Protein AF-U7UJN0-F1 (afdb_monomer)

Structure (mmCIF, N/CA/C/O backbone):
data_AF-U7UJN0-F1
#
_entry.id   AF-U7UJN0-F1
#
loop_
_atom_site.group_PDB
_atom_site.id
_atom_site.type_symbol
_atom_site.label_atom_id
_atom_site.label_alt_id
_atom_site.label_comp_id
_atom_site.label_asym_id
_atom_site.label_entity_id
_atom_site.label_seq_id
_atom_site.pdbx_PDB_ins_code
_atom_site.Cartn_x
_atom_site.Cartn_y
_atom_site.Cartn_z
_atom_site.occupancy
_atom_site.B_iso_or_equiv
_atom_site.auth_seq_id
_atom_site.auth_comp_id
_atom_site.auth_asym_id
_atom_site.auth_atom_id
_atom_site.pdbx_PDB_model_num
ATOM 1 N N . MET A 1 1 ? 15.111 -35.946 -20.216 1.00 40.91 1 MET A N 1
ATOM 2 C CA . MET A 1 1 ? 14.475 -34.638 -20.483 1.00 40.91 1 MET A CA 1
ATOM 3 C C . MET A 1 1 ? 14.020 -34.067 -19.148 1.00 40.91 1 MET A C 1
ATOM 5 O O . MET A 1 1 ? 12.991 -34.481 -18.636 1.00 40.91 1 MET A O 1
ATOM 9 N N . THR A 1 2 ? 14.838 -33.235 -18.504 1.00 45.72 2 THR A N 1
ATOM 10 C CA . THR A 1 2 ? 14.505 -32.625 -17.209 1.00 45.72 2 THR A CA 1
ATOM 11 C C . THR A 1 2 ? 13.578 -31.435 -17.440 1.00 45.72 2 THR A C 1
ATOM 13 O O . THR A 1 2 ? 13.993 -30.403 -17.958 1.00 45.72 2 THR A O 1
ATOM 16 N N . GLN A 1 3 ? 12.305 -31.598 -17.080 1.00 55.25 3 GLN A N 1
ATOM 17 C CA . GLN A 1 3 ? 11.334 -30.508 -16.990 1.00 55.25 3 GLN A CA 1
ATOM 18 C C . GLN A 1 3 ? 11.820 -29.526 -15.915 1.00 55.25 3 GLN A C 1
ATOM 20 O O . GLN A 1 3 ? 1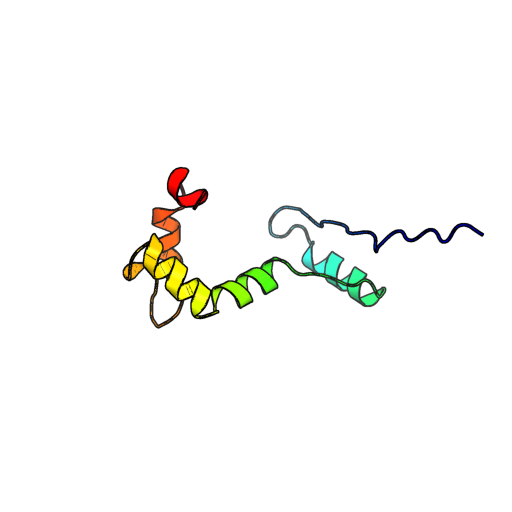1.727 -29.799 -14.718 1.00 55.25 3 GLN A O 1
ATOM 25 N N . ASN A 1 4 ? 12.406 -28.409 -16.340 1.00 55.66 4 ASN A N 1
ATOM 26 C CA . ASN A 1 4 ? 12.906 -27.370 -15.449 1.00 55.66 4 ASN A CA 1
ATOM 27 C C . ASN A 1 4 ? 11.715 -26.506 -15.013 1.00 55.66 4 ASN A C 1
ATOM 29 O O . ASN A 1 4 ? 11.423 -25.476 -15.613 1.00 55.66 4 ASN A O 1
ATOM 33 N N . ASN A 1 5 ? 10.977 -26.970 -14.007 1.00 64.69 5 ASN A N 1
ATOM 34 C CA . ASN A 1 5 ? 9.772 -26.307 -13.513 1.00 64.69 5 ASN A CA 1
ATOM 35 C C . ASN A 1 5 ? 10.139 -25.142 -12.573 1.00 64.69 5 ASN A C 1
ATOM 37 O O . ASN A 1 5 ? 9.843 -25.164 -11.379 1.00 64.69 5 ASN A O 1
ATOM 41 N N . LYS A 1 6 ? 10.864 -24.139 -13.086 1.00 72.75 6 LYS A N 1
ATOM 42 C CA . LYS A 1 6 ? 11.083 -22.885 -12.357 1.00 72.75 6 LYS A CA 1
ATOM 43 C C . LYS A 1 6 ? 9.868 -21.991 -12.580 1.00 72.75 6 LYS A C 1
ATOM 45 O O . LYS A 1 6 ? 9.561 -21.638 -13.715 1.00 72.75 6 LYS A O 1
ATOM 50 N N . GLY A 1 7 ? 9.181 -21.653 -11.488 1.00 80.38 7 GLY A N 1
ATOM 51 C CA . GLY A 1 7 ? 8.099 -20.671 -11.492 1.00 80.38 7 GLY A CA 1
ATOM 52 C C . GLY A 1 7 ? 8.550 -19.301 -12.021 1.00 80.38 7 GLY A C 1
ATOM 53 O O . GLY A 1 7 ? 9.744 -19.086 -12.256 1.00 80.38 7 GLY A O 1
ATOM 54 N N . PRO A 1 8 ? 7.608 -18.363 -12.221 1.00 85.62 8 PRO A N 1
ATOM 55 C CA . PRO A 1 8 ? 7.925 -17.053 -12.775 1.00 85.62 8 PRO A CA 1
ATOM 56 C C . PRO A 1 8 ? 8.958 -16.319 -11.910 1.00 85.62 8 PRO A C 1
ATOM 58 O O . PRO A 1 8 ? 8.927 -16.391 -10.680 1.00 85.62 8 PRO A O 1
ATOM 61 N N . LEU A 1 9 ? 9.865 -15.586 -12.559 1.00 89.75 9 LEU A N 1
ATOM 62 C CA . LEU A 1 9 ? 10.802 -14.699 -11.875 1.00 89.75 9 LEU A CA 1
ATOM 63 C C . LEU A 1 9 ? 10.032 -13.517 -11.272 1.00 89.75 9 LEU A C 1
ATOM 65 O O . LEU A 1 9 ? 9.393 -12.758 -11.998 1.00 89.75 9 LEU A O 1
ATOM 69 N N . ILE A 1 10 ? 10.116 -13.353 -9.952 1.00 91.62 10 ILE A N 1
ATOM 70 C CA . ILE A 1 10 ? 9.484 -12.247 -9.224 1.00 91.62 10 ILE A CA 1
ATOM 71 C C . ILE A 1 10 ? 10.540 -11.178 -8.941 1.00 91.62 10 ILE A C 1
ATOM 73 O O . ILE A 1 10 ? 11.590 -11.473 -8.373 1.00 91.62 10 ILE A O 1
ATOM 77 N N . ILE A 1 11 ? 10.250 -9.933 -9.323 1.00 91.38 11 ILE A N 1
ATOM 78 C CA . ILE A 1 11 ? 11.137 -8.781 -9.132 1.00 91.38 11 ILE A CA 1
ATOM 79 C C . ILE A 1 11 ? 10.402 -7.733 -8.296 1.00 91.38 11 ILE A C 1
ATOM 81 O O . ILE A 1 11 ? 9.318 -7.286 -8.666 1.00 91.38 11 ILE A O 1
ATOM 85 N N . GLY A 1 12 ? 10.998 -7.334 -7.171 1.00 92.12 12 GLY A N 1
ATOM 86 C CA . GLY A 1 12 ? 10.497 -6.242 -6.338 1.00 92.12 12 GLY A CA 1
ATOM 87 C C . GLY A 1 12 ? 11.050 -4.899 -6.806 1.00 92.12 12 GLY A C 1
ATOM 88 O O . GLY A 1 12 ? 12.260 -4.687 -6.767 1.00 92.12 12 GLY A O 1
ATOM 89 N N . LEU A 1 13 ? 10.176 -3.983 -7.227 1.00 90.56 13 LEU A N 1
ATOM 90 C CA . LEU A 1 13 ? 10.567 -2.618 -7.573 1.00 90.56 13 LEU A CA 1
ATOM 91 C C . LEU A 1 13 ? 10.434 -1.700 -6.352 1.00 90.56 13 LEU A C 1
ATOM 93 O O . LEU A 1 13 ? 9.331 -1.474 -5.859 1.00 90.56 13 LEU A O 1
ATOM 97 N N . THR A 1 14 ? 11.549 -1.135 -5.891 1.00 89.06 14 THR A N 1
ATOM 98 C CA . THR A 1 14 ? 11.605 -0.244 -4.720 1.00 89.06 14 THR A CA 1
ATOM 99 C C . THR A 1 14 ? 12.207 1.120 -5.075 1.00 89.06 14 THR A C 1
ATOM 101 O O . THR A 1 14 ? 12.690 1.342 -6.185 1.00 89.06 14 THR A O 1
ATOM 104 N N . GLY A 1 15 ? 12.106 2.085 -4.155 1.00 84.50 15 GLY A N 1
ATOM 105 C CA . GLY A 1 15 ? 12.657 3.439 -4.304 1.00 84.50 15 GLY A CA 1
ATOM 106 C C . GLY A 1 15 ? 11.822 4.497 -3.581 1.00 84.50 15 GLY A C 1
ATOM 107 O O . GLY A 1 15 ? 10.662 4.250 -3.246 1.00 84.50 15 GLY A O 1
ATOM 108 N N . SER A 1 16 ? 12.368 5.696 -3.387 1.00 87.44 16 SER A N 1
ATOM 109 C CA . SER A 1 16 ? 11.704 6.803 -2.674 1.00 87.44 16 SER A CA 1
ATOM 110 C C . SER A 1 16 ? 10.548 7.440 -3.455 1.00 87.44 16 SER A C 1
ATOM 112 O O . SER A 1 16 ? 10.367 7.202 -4.649 1.00 87.44 16 SER A O 1
ATOM 114 N N . ILE A 1 17 ? 9.720 8.251 -2.799 1.00 79.88 17 ILE A N 1
ATOM 115 C CA . ILE A 1 17 ? 8.627 8.977 -3.467 1.00 79.88 17 ILE A CA 1
ATOM 116 C C . ILE A 1 17 ? 9.193 9.839 -4.614 1.00 79.88 17 ILE A C 1
ATOM 118 O O . ILE A 1 17 ? 10.296 10.366 -4.512 1.00 79.88 17 ILE A O 1
ATOM 122 N N . ALA A 1 18 ? 8.446 9.935 -5.720 1.00 79.81 18 ALA A N 1
ATOM 123 C CA . ALA A 1 18 ? 8.789 10.713 -6.919 1.00 79.81 18 ALA A CA 1
ATOM 124 C C . ALA A 1 18 ? 10.045 10.270 -7.709 1.00 79.81 18 ALA A C 1
ATOM 126 O O . ALA A 1 18 ? 10.463 10.967 -8.624 1.00 79.81 18 ALA A O 1
ATOM 127 N N . THR A 1 19 ? 10.596 9.074 -7.467 1.00 85.25 19 THR A N 1
ATOM 128 C CA . THR A 1 19 ? 11.767 8.558 -8.215 1.00 85.25 19 THR A CA 1
ATOM 129 C C . THR A 1 19 ? 11.444 7.907 -9.570 1.00 85.25 19 THR A C 1
ATOM 131 O O . THR A 1 19 ? 12.263 7.178 -10.117 1.00 85.25 19 THR A O 1
ATOM 134 N N . GLY A 1 20 ? 10.236 8.094 -10.111 1.00 86.75 20 GLY A N 1
ATOM 135 C CA . GLY A 1 20 ? 9.868 7.567 -11.436 1.00 86.75 20 GLY A CA 1
ATOM 136 C C . GLY A 1 20 ? 9.480 6.081 -11.499 1.00 86.75 20 GLY A C 1
ATOM 137 O O . GLY A 1 2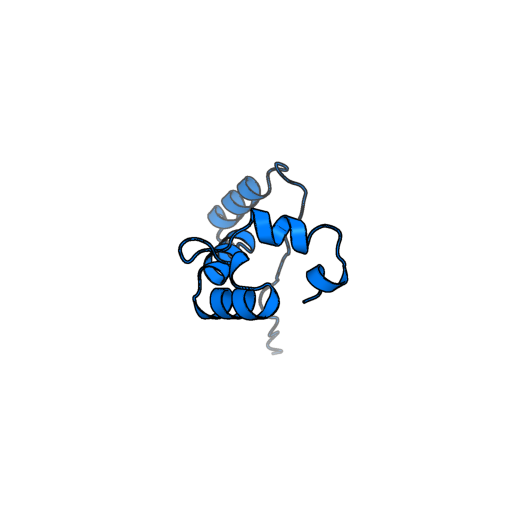0 ? 9.255 5.565 -12.589 1.00 86.75 20 GLY A O 1
ATOM 138 N N . LYS A 1 21 ? 9.317 5.387 -10.362 1.00 91.25 21 LYS A N 1
ATOM 139 C CA . LYS A 1 21 ? 8.870 3.975 -10.330 1.00 91.25 21 LYS A CA 1
ATOM 140 C C . LYS A 1 21 ? 7.597 3.732 -11.141 1.00 91.25 21 LYS A C 1
ATOM 142 O O . LYS A 1 21 ? 7.548 2.791 -11.923 1.00 91.25 21 LYS A O 1
ATOM 147 N N . SER A 1 22 ? 6.594 4.600 -11.000 1.00 87.81 22 SER A N 1
ATOM 148 C CA . SER A 1 22 ? 5.337 4.480 -11.747 1.00 87.81 22 SER A CA 1
ATOM 149 C C . SER A 1 22 ? 5.566 4.539 -13.260 1.00 87.81 22 SER A C 1
ATOM 151 O O . SER A 1 22 ? 4.974 3.746 -13.986 1.00 87.81 22 SER A O 1
ATOM 153 N N . ALA A 1 23 ? 6.477 5.400 -13.730 1.00 91.12 23 ALA A N 1
ATOM 154 C CA . ALA A 1 23 ? 6.844 5.478 -15.143 1.00 91.12 23 ALA A CA 1
ATOM 155 C C . ALA A 1 23 ? 7.511 4.179 -15.621 1.00 91.12 23 ALA A C 1
ATOM 157 O O . ALA A 1 23 ? 7.102 3.618 -16.635 1.00 91.12 23 ALA A O 1
ATOM 158 N N . LEU A 1 24 ? 8.456 3.638 -14.843 1.00 91.38 24 LEU A N 1
ATOM 159 C CA . LEU A 1 24 ? 9.088 2.354 -15.154 1.00 91.38 24 LEU A CA 1
ATOM 160 C C . LEU A 1 24 ? 8.063 1.212 -15.210 1.00 91.38 24 LEU A C 1
ATOM 162 O O . LEU A 1 24 ? 8.089 0.412 -16.141 1.00 91.38 24 LEU A O 1
ATOM 166 N N . THR A 1 25 ? 7.124 1.143 -14.259 1.00 91.81 25 THR A N 1
ATOM 167 C CA . THR A 1 25 ? 6.080 0.107 -14.292 1.00 91.81 25 THR A CA 1
ATOM 168 C C . THR A 1 25 ? 5.168 0.214 -15.510 1.00 91.81 25 THR A C 1
ATOM 170 O O . THR A 1 25 ? 4.692 -0.815 -15.980 1.00 91.81 25 THR A O 1
ATOM 173 N N . SER A 1 26 ? 4.917 1.420 -16.033 1.00 91.62 26 SER A N 1
ATOM 174 C CA . SER A 1 26 ? 4.143 1.599 -17.268 1.00 91.62 26 SER A CA 1
ATOM 175 C C . SER A 1 26 ? 4.890 1.037 -18.474 1.00 91.62 26 SER A C 1
ATOM 177 O O . SER A 1 26 ? 4.317 0.243 -19.211 1.00 91.62 26 SER A O 1
ATOM 179 N N . ILE A 1 27 ? 6.185 1.343 -18.601 1.00 94.12 27 ILE A N 1
ATOM 180 C CA . ILE A 1 27 ? 7.036 0.804 -19.674 1.00 94.12 27 ILE A CA 1
ATOM 181 C C . ILE A 1 27 ? 7.075 -0.729 -19.607 1.00 94.12 27 ILE A C 1
ATOM 183 O O . ILE A 1 27 ? 6.892 -1.408 -20.611 1.00 94.12 27 ILE A O 1
ATOM 187 N N . LEU A 1 28 ? 7.252 -1.304 -18.413 1.00 93.81 28 LEU A N 1
ATOM 188 C CA . LEU A 1 28 ? 7.265 -2.760 -18.242 1.00 93.81 28 LEU A CA 1
ATOM 189 C C . LEU A 1 28 ? 5.927 -3.410 -18.638 1.00 93.81 28 LEU A C 1
ATOM 191 O O . LEU A 1 28 ? 5.933 -4.477 -19.246 1.00 93.81 28 LEU A O 1
ATOM 195 N N . LYS A 1 29 ? 4.784 -2.769 -18.354 1.00 93.56 29 LYS A N 1
ATOM 196 C CA . LYS A 1 29 ? 3.472 -3.254 -18.823 1.00 93.56 29 LYS A CA 1
ATOM 197 C C . LYS A 1 29 ? 3.375 -3.262 -20.342 1.00 93.56 29 LYS A C 1
ATOM 199 O O . LYS A 1 29 ? 2.880 -4.235 -20.898 1.00 93.56 29 LYS A O 1
ATOM 204 N N . GLU A 1 30 ? 3.837 -2.200 -20.999 1.00 95.38 30 GLU A N 1
ATOM 205 C CA . GLU A 1 30 ? 3.838 -2.096 -22.466 1.00 95.38 30 GLU A CA 1
ATOM 206 C C . GLU A 1 30 ? 4.717 -3.171 -23.113 1.00 95.38 30 GLU A C 1
ATOM 208 O O . GLU A 1 30 ? 4.366 -3.717 -24.155 1.00 95.38 30 GLU A O 1
ATOM 213 N N . LEU A 1 31 ? 5.811 -3.551 -22.448 1.00 94.94 31 LEU A N 1
ATOM 214 C CA . LEU A 1 31 ? 6.679 -4.658 -22.854 1.00 94.94 31 LEU A CA 1
ATOM 215 C C . LEU A 1 31 ? 6.094 -6.054 -22.552 1.00 94.94 31 LEU A C 1
ATOM 217 O O . LEU A 1 31 ? 6.750 -7.059 -22.816 1.00 94.94 31 LEU A O 1
ATOM 221 N N . GLY A 1 32 ? 4.877 -6.140 -22.005 1.00 94.31 32 GLY A N 1
ATOM 222 C CA . GLY A 1 32 ? 4.178 -7.400 -21.741 1.00 94.31 32 GLY A CA 1
ATOM 223 C C . GLY A 1 32 ? 4.475 -8.036 -20.380 1.00 94.31 32 GLY A C 1
ATOM 224 O O . GLY A 1 32 ? 4.049 -9.165 -20.132 1.00 94.31 32 GLY A O 1
ATOM 225 N N . TYR A 1 33 ? 5.171 -7.341 -19.474 1.00 94.19 33 TYR A N 1
ATOM 226 C CA . TYR A 1 33 ? 5.396 -7.850 -18.122 1.00 94.19 33 TYR A CA 1
ATOM 227 C C . TYR A 1 33 ? 4.145 -7.707 -17.256 1.00 94.19 33 TYR A C 1
ATOM 229 O O . TYR A 1 33 ? 3.456 -6.682 -17.250 1.00 94.19 33 TYR A O 1
ATOM 237 N N . TYR A 1 34 ? 3.893 -8.730 -16.442 1.00 93.06 34 TYR A N 1
ATOM 238 C CA . TYR A 1 34 ? 2.840 -8.688 -15.440 1.00 93.06 34 TYR A CA 1
ATOM 239 C C . TYR A 1 34 ? 3.279 -7.840 -14.241 1.00 93.06 34 TYR A C 1
ATOM 241 O O . TYR A 1 34 ? 4.286 -8.134 -13.598 1.00 93.06 34 TYR A O 1
ATOM 249 N N . ILE A 1 35 ? 2.512 -6.794 -13.924 1.00 92.88 35 ILE A N 1
ATOM 250 C CA . ILE A 1 35 ? 2.805 -5.890 -12.807 1.00 92.88 35 ILE A CA 1
ATOM 251 C C . ILE A 1 35 ? 1.813 -6.098 -11.671 1.00 92.88 35 ILE A C 1
ATOM 253 O O . ILE A 1 35 ? 0.604 -5.926 -11.840 1.00 92.88 35 ILE A O 1
ATOM 257 N N . ILE A 1 36 ? 2.358 -6.368 -10.488 1.00 91.31 36 ILE A N 1
ATOM 258 C CA . ILE A 1 36 ? 1.633 -6.384 -9.220 1.00 91.31 36 ILE A CA 1
ATOM 259 C C . ILE A 1 36 ? 1.900 -5.050 -8.518 1.00 91.31 36 ILE A C 1
ATOM 261 O O . ILE A 1 36 ? 3.031 -4.749 -8.152 1.00 91.31 36 ILE A O 1
ATOM 265 N N . ASP A 1 37 ? 0.857 -4.238 -8.360 1.00 89.50 37 ASP A N 1
ATOM 266 C CA . ASP A 1 37 ? 0.932 -2.921 -7.717 1.00 89.50 37 ASP A CA 1
ATOM 267 C C . ASP A 1 37 ? 0.502 -3.043 -6.249 1.00 89.50 37 ASP A C 1
ATOM 269 O O . ASP A 1 37 ? -0.691 -3.168 -5.949 1.00 89.50 37 ASP A O 1
ATOM 273 N N . SER A 1 38 ? 1.480 -3.051 -5.341 1.00 86.44 38 SER A N 1
ATOM 274 C CA . SER A 1 38 ? 1.249 -3.223 -3.904 1.00 86.44 38 SER A CA 1
ATOM 275 C C . SER A 1 38 ? 0.394 -2.109 -3.310 1.00 86.44 38 SER A C 1
ATOM 277 O O . SER A 1 38 ? -0.490 -2.397 -2.508 1.00 86.44 38 SER A O 1
ATOM 279 N N . ASP A 1 39 ? 0.595 -0.860 -3.734 1.00 84.19 39 ASP A N 1
ATOM 280 C CA . ASP A 1 39 ? -0.109 0.301 -3.180 1.00 84.19 39 ASP A CA 1
ATOM 281 C C . ASP A 1 39 ? -1.599 0.250 -3.531 1.00 84.19 39 ASP A C 1
ATOM 283 O O . ASP A 1 39 ? -2.468 0.476 -2.682 1.00 84.19 39 ASP A O 1
ATOM 287 N N . LYS A 1 40 ? -1.922 -0.119 -4.777 1.00 86.50 40 LYS A N 1
ATOM 288 C CA . LYS A 1 40 ? -3.317 -0.322 -5.194 1.00 86.50 40 LYS A CA 1
ATOM 289 C C . LYS A 1 40 ? -3.969 -1.493 -4.476 1.00 86.50 40 LYS A C 1
ATOM 291 O O . LYS A 1 40 ? -5.143 -1.397 -4.112 1.00 86.50 40 LYS A O 1
ATOM 296 N N . ILE A 1 41 ? -3.242 -2.593 -4.293 1.00 88.44 41 ILE A N 1
ATOM 297 C CA . ILE A 1 41 ? -3.758 -3.768 -3.583 1.00 88.44 41 ILE A CA 1
ATOM 298 C C . ILE A 1 41 ? -4.025 -3.414 -2.121 1.00 88.44 41 ILE A C 1
ATOM 300 O O . ILE A 1 41 ? -5.130 -3.660 -1.644 1.00 88.44 41 ILE A O 1
ATOM 304 N N . ALA A 1 42 ? -3.073 -2.772 -1.444 1.00 86.62 42 ALA A N 1
ATOM 305 C CA . ALA A 1 42 ? -3.218 -2.336 -0.061 1.00 86.62 42 ALA A CA 1
ATOM 306 C C . ALA A 1 42 ? -4.442 -1.430 0.112 1.00 86.62 42 ALA A C 1
ATOM 308 O O . ALA A 1 42 ? -5.254 -1.664 1.004 1.00 86.62 42 ALA A O 1
ATOM 309 N N . ARG A 1 43 ? -4.646 -0.461 -0.793 1.00 86.00 43 ARG A N 1
ATOM 310 C CA . ARG A 1 43 ? -5.833 0.404 -0.763 1.00 86.00 43 ARG A CA 1
ATOM 311 C C . ARG A 1 43 ? -7.134 -0.392 -0.889 1.00 86.00 43 ARG A C 1
ATOM 313 O O . ARG A 1 43 ? -8.016 -0.233 -0.054 1.00 86.00 43 ARG A O 1
ATOM 320 N N . ARG A 1 44 ? -7.235 -1.287 -1.875 1.00 86.19 44 ARG A N 1
ATOM 321 C CA . ARG A 1 44 ? -8.439 -2.118 -2.073 1.00 86.19 44 ARG A CA 1
ATOM 322 C C . ARG A 1 44 ? -8.724 -3.032 -0.887 1.00 86.19 44 ARG A C 1
ATOM 324 O O . ARG A 1 44 ? -9.877 -3.241 -0.537 1.00 86.19 44 ARG A O 1
ATOM 331 N N . VAL A 1 45 ? -7.682 -3.609 -0.293 1.00 88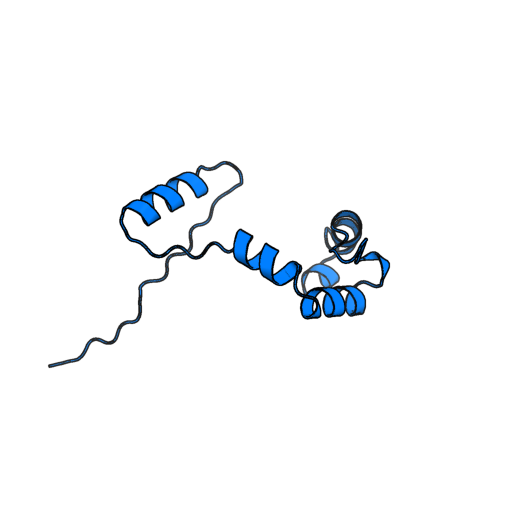.25 45 VAL A N 1
ATOM 332 C CA . VAL A 1 45 ? -7.814 -4.471 0.887 1.00 88.25 45 VAL A CA 1
ATOM 333 C C . VAL A 1 45 ? -8.275 -3.652 2.090 1.00 88.25 45 VAL A C 1
ATOM 335 O O . VAL A 1 45 ? -9.178 -4.086 2.793 1.00 88.25 45 VAL A O 1
ATOM 338 N N . SER A 1 46 ? -7.73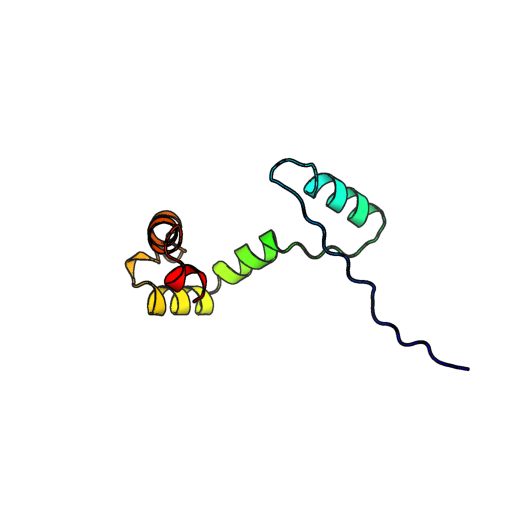7 -2.445 2.271 1.00 83.88 46 SER A N 1
ATOM 339 C CA . SER A 1 46 ? -8.080 -1.555 3.385 1.00 83.88 46 SER A CA 1
ATOM 340 C C . SER A 1 46 ? -9.526 -1.039 3.375 1.00 83.88 46 SER A C 1
ATOM 342 O O . SER A 1 46 ? -10.022 -0.587 4.398 1.00 83.88 46 SER A O 1
ATOM 344 N N . GLU A 1 47 ? -10.211 -1.124 2.233 1.00 85.50 47 GLU A N 1
ATOM 345 C CA . GLU A 1 47 ? -11.622 -0.745 2.072 1.00 85.50 47 GLU A CA 1
ATOM 346 C C . GLU A 1 47 ? -12.582 -1.924 2.341 1.00 85.50 47 GLU A C 1
ATOM 348 O O . GLU A 1 47 ? -13.800 -1.745 2.369 1.00 85.50 47 GLU A O 1
ATOM 353 N N . LYS A 1 48 ? -12.069 -3.148 2.541 1.00 89.69 48 LYS A N 1
ATOM 354 C CA . LYS A 1 48 ? -12.909 -4.315 2.843 1.00 89.69 48 LYS A CA 1
ATOM 355 C C . LYS A 1 48 ? -13.447 -4.236 4.265 1.00 89.69 48 LYS A C 1
ATOM 357 O O . LYS A 1 48 ? -12.688 -4.012 5.202 1.00 89.69 48 LYS A O 1
ATOM 362 N N . LYS A 1 49 ? -14.734 -4.555 4.429 1.00 88.62 49 LYS A N 1
ATOM 363 C CA . LYS A 1 49 ? -15.408 -4.565 5.734 1.00 88.62 49 LYS A CA 1
ATOM 364 C C . LYS A 1 49 ? -14.660 -5.383 6.790 1.00 88.62 49 LYS A C 1
ATOM 366 O O . LYS A 1 49 ? -14.437 -4.884 7.876 1.00 88.62 49 LYS A O 1
ATOM 371 N N . GLU A 1 50 ? -14.192 -6.581 6.448 1.00 90.81 50 GLU A N 1
ATOM 372 C CA . GLU A 1 50 ? -13.433 -7.435 7.377 1.00 90.81 50 GLU A CA 1
ATOM 373 C C . GLU A 1 50 ? -12.169 -6.749 7.919 1.00 90.81 50 GLU A C 1
ATOM 375 O O . GLU A 1 50 ? -11.827 -6.903 9.087 1.00 90.81 50 GLU A O 1
ATOM 380 N N . VAL A 1 51 ? -11.490 -5.963 7.078 1.00 90.31 51 VAL A N 1
ATOM 381 C CA . VAL A 1 51 ? -10.285 -5.221 7.463 1.00 90.31 51 VAL A CA 1
ATOM 38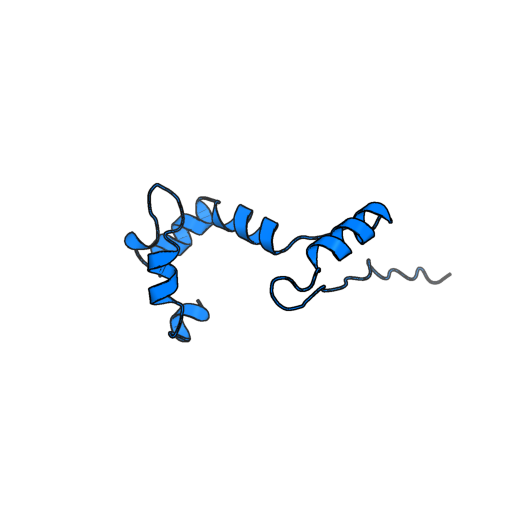2 C C . VAL A 1 51 ? -10.654 -4.006 8.307 1.00 90.31 51 VAL A C 1
ATOM 384 O O . VAL A 1 51 ? -9.997 -3.738 9.307 1.00 90.31 51 VAL A O 1
ATOM 387 N N . LEU A 1 52 ? -11.731 -3.300 7.954 1.00 90.31 52 LEU A N 1
ATOM 388 C CA . LEU A 1 52 ? -12.259 -2.194 8.756 1.00 90.31 52 LEU A CA 1
ATOM 389 C C . LEU A 1 52 ? -12.690 -2.668 10.152 1.00 90.31 52 LEU A C 1
ATOM 391 O O . LEU A 1 52 ? -12.326 -2.036 11.137 1.00 90.31 52 LEU A O 1
ATOM 395 N N . ASP A 1 53 ? -13.378 -3.806 10.241 1.00 90.81 53 ASP A N 1
ATOM 396 C CA . ASP A 1 53 ? -13.829 -4.408 11.499 1.00 90.81 53 ASP A CA 1
ATOM 397 C C . ASP A 1 53 ? -12.628 -4.822 12.376 1.00 90.81 53 ASP A C 1
ATOM 399 O O . ASP A 1 53 ? -12.636 -4.628 13.594 1.00 90.81 53 ASP A O 1
ATOM 403 N N . GLN A 1 54 ? -11.560 -5.361 11.771 1.00 90.69 54 GLN A N 1
ATOM 404 C CA . GLN A 1 54 ? -10.310 -5.666 12.480 1.00 90.69 54 GLN A CA 1
ATOM 405 C C . GLN A 1 54 ? -9.616 -4.402 12.999 1.00 90.69 54 GLN A C 1
ATOM 407 O O . GLN A 1 54 ? -9.187 -4.367 14.152 1.00 90.69 54 GLN A O 1
ATOM 412 N N . ILE A 1 55 ? -9.546 -3.355 12.175 1.00 89.56 55 ILE A N 1
ATOM 413 C CA . ILE A 1 55 ? -8.969 -2.062 12.558 1.00 89.56 55 ILE A CA 1
ATOM 414 C C . ILE A 1 55 ? -9.778 -1.423 13.693 1.00 89.56 55 ILE A C 1
ATOM 416 O O . ILE A 1 55 ? -9.189 -0.939 14.658 1.00 89.56 55 ILE A O 1
ATOM 420 N N . GLU A 1 56 ? -11.111 -1.453 13.621 1.00 91.12 56 GLU A N 1
ATOM 421 C CA . GLU A 1 56 ? -11.996 -0.966 14.686 1.00 91.12 56 GLU A CA 1
ATOM 422 C C . GLU A 1 56 ? -11.773 -1.734 15.992 1.00 91.12 56 GLU A C 1
ATOM 424 O O . GLU A 1 56 ? -11.696 -1.129 17.062 1.00 91.12 56 GLU A O 1
ATOM 429 N N . LYS A 1 57 ? -11.632 -3.061 15.914 1.00 90.75 57 LYS A N 1
ATOM 430 C CA . LYS A 1 57 ? -11.399 -3.910 17.084 1.00 90.75 57 LYS A CA 1
ATOM 431 C C . LYS A 1 57 ? -10.071 -3.598 17.776 1.00 90.75 57 LYS A C 1
ATOM 433 O O . LYS A 1 57 ? -10.030 -3.575 19.003 1.00 90.75 57 LYS A O 1
ATOM 438 N N . GLU A 1 58 ? -9.004 -3.377 17.013 1.00 90.50 58 GLU A N 1
ATOM 439 C CA . GLU A 1 58 ? -7.658 -3.191 17.568 1.00 90.50 58 GLU A CA 1
ATOM 440 C C . GLU A 1 58 ? -7.396 -1.743 18.009 1.00 90.50 58 GLU A C 1
ATOM 442 O O . GLU A 1 58 ? -6.808 -1.492 19.064 1.00 90.50 58 GLU A O 1
ATOM 447 N N . PHE A 1 59 ? -7.853 -0.766 17.222 1.00 88.44 59 PHE A N 1
ATOM 448 C CA . PHE A 1 59 ? -7.539 0.648 17.437 1.00 88.44 59 PHE A CA 1
ATOM 449 C C . PHE A 1 59 ? -8.694 1.458 18.033 1.00 88.44 59 PHE A C 1
ATOM 451 O O . PHE A 1 59 ? -8.452 2.575 18.499 1.00 88.44 59 PHE A O 1
ATOM 458 N N . GLY A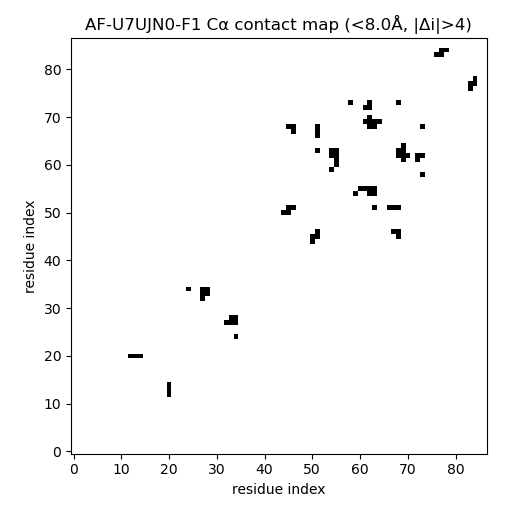 1 60 ? -9.895 0.879 18.099 1.00 89.94 60 GLY A N 1
ATOM 459 C CA . GLY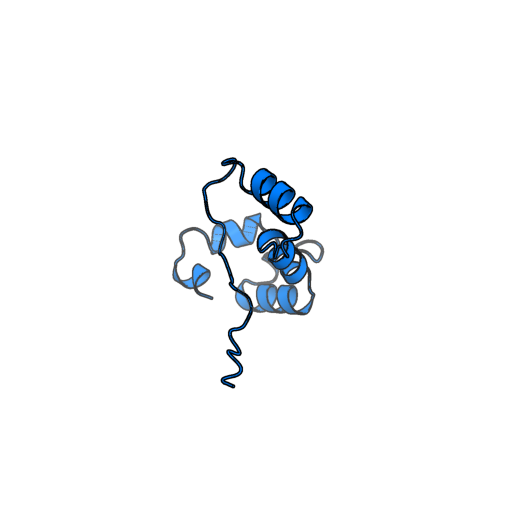 A 1 60 ? -11.116 1.492 18.614 1.00 89.94 60 GLY A CA 1
ATOM 460 C C . GLY A 1 60 ? -11.987 2.107 17.515 1.00 89.94 60 GLY A C 1
ATOM 461 O O . GLY A 1 60 ? -11.555 2.306 16.381 1.00 89.94 60 GLY A O 1
ATOM 462 N N . LYS A 1 61 ? -13.225 2.474 17.874 1.00 91.06 61 LYS A N 1
ATOM 463 C CA . LYS A 1 61 ? -14.218 3.053 16.944 1.00 91.06 61 LYS A CA 1
ATOM 464 C C . LYS A 1 61 ? -13.740 4.311 16.224 1.00 91.06 61 LYS A C 1
ATOM 466 O O . LYS A 1 61 ? -14.113 4.549 15.086 1.00 91.06 61 LYS A O 1
ATOM 471 N N . GLU A 1 62 ? -12.886 5.097 16.872 1.00 91.56 62 GLU A N 1
ATOM 472 C CA . GLU A 1 62 ? -12.327 6.348 16.340 1.00 91.56 62 GLU A CA 1
ATOM 473 C C . GLU A 1 62 ? -11.397 6.128 15.134 1.00 91.56 62 GLU A C 1
ATOM 475 O O . GLU A 1 62 ? -11.167 7.052 14.345 1.00 91.56 62 GLU A O 1
ATOM 480 N N . ALA A 1 63 ? -10.890 4.899 14.967 1.00 90.75 63 ALA A N 1
ATOM 481 C CA . ALA A 1 63 ? -10.092 4.496 13.816 1.00 90.75 63 ALA A CA 1
ATOM 482 C C . ALA A 1 63 ? -10.912 4.394 12.525 1.00 90.75 63 ALA A C 1
ATOM 484 O O . ALA A 1 63 ? -10.322 4.364 11.443 1.00 90.75 63 ALA A O 1
ATOM 485 N N . ILE A 1 64 ? -12.244 4.389 12.619 1.00 92.69 64 ILE A N 1
ATOM 486 C CA . ILE A 1 64 ? -13.162 4.371 11.485 1.00 92.69 64 ILE A CA 1
ATOM 487 C C . ILE A 1 64 ? -13.981 5.664 11.482 1.00 92.69 64 ILE A C 1
ATOM 489 O O . ILE A 1 64 ? -14.556 6.072 12.487 1.00 92.69 64 ILE A O 1
ATOM 493 N N . LYS A 1 65 ? -14.045 6.325 10.328 1.00 90.69 65 LYS A N 1
ATOM 494 C CA . LYS A 1 65 ? -14.840 7.529 10.094 1.00 90.69 65 LYS A CA 1
ATOM 495 C C . LYS A 1 65 ? -15.628 7.355 8.803 1.00 90.69 65 LYS A C 1
ATOM 497 O O . LYS A 1 65 ? -15.044 7.067 7.764 1.00 90.69 65 LYS A O 1
ATOM 502 N N . ASP A 1 66 ? -16.949 7.500 8.884 1.00 87.44 66 ASP A N 1
ATOM 503 C CA . ASP A 1 66 ? -17.866 7.396 7.739 1.00 87.44 66 ASP A CA 1
ATOM 504 C C . ASP A 1 66 ? -17.705 6.085 6.938 1.00 87.44 66 ASP A C 1
ATOM 506 O O . ASP A 1 66 ? -17.756 6.065 5.708 1.00 87.44 66 ASP A O 1
ATOM 510 N N . GLY A 1 67 ? -17.462 4.973 7.645 1.00 84.25 67 GLY A N 1
ATOM 511 C CA . GLY A 1 67 ? -17.255 3.654 7.036 1.00 84.25 67 GLY A CA 1
ATOM 512 C C . GLY A 1 67 ? -15.905 3.484 6.331 1.00 84.25 67 GLY A C 1
ATOM 513 O O . GLY A 1 67 ? -15.736 2.548 5.557 1.00 84.25 67 GLY A O 1
ATOM 514 N N . GLN A 1 68 ? -14.946 4.377 6.579 1.00 87.50 68 GLN A N 1
ATOM 515 C CA . GLN A 1 68 ? -13.592 4.318 6.035 1.00 87.50 68 GLN A CA 1
ATOM 516 C C . GLN A 1 68 ? -12.549 4.488 7.136 1.00 87.50 68 GLN A C 1
ATOM 518 O O . GLN A 1 68 ? -12.834 4.967 8.229 1.00 87.50 68 GLN A O 1
ATOM 523 N N . ILE A 1 69 ? -11.305 4.126 6.837 1.00 89.19 69 ILE A N 1
ATOM 524 C CA . ILE A 1 69 ? -10.192 4.308 7.767 1.00 89.19 69 ILE A CA 1
ATOM 525 C C . ILE A 1 69 ? -9.961 5.796 8.053 1.00 89.19 69 ILE A C 1
ATOM 527 O O . ILE A 1 69 ? -9.658 6.585 7.153 1.00 89.19 69 ILE A O 1
ATOM 531 N N . ASN A 1 70 ? -9.981 6.158 9.332 1.00 91.44 70 ASN A N 1
ATOM 532 C CA . ASN A 1 70 ? -9.544 7.455 9.822 1.00 91.44 70 ASN A CA 1
ATOM 533 C C . ASN A 1 70 ? -8.008 7.509 9.882 1.00 91.44 70 ASN A C 1
ATOM 535 O O . ASN A 1 70 ? -7.380 7.242 10.909 1.00 91.44 70 ASN A O 1
ATOM 539 N N . ARG A 1 71 ? -7.392 7.854 8.747 1.00 87.44 71 ARG A N 1
ATOM 540 C CA . ARG A 1 71 ? -5.926 7.895 8.591 1.00 87.44 71 ARG A CA 1
ATOM 541 C C . ARG A 1 71 ? -5.240 8.879 9.533 1.00 87.44 71 ARG A C 1
ATOM 543 O O . ARG A 1 71 ? -4.110 8.626 9.933 1.00 87.44 71 ARG A O 1
ATOM 550 N N . GLU A 1 72 ? -5.897 9.983 9.884 1.00 87.62 72 GLU A N 1
ATOM 551 C CA . GLU A 1 72 ? -5.324 10.969 10.801 1.00 87.62 72 GLU A CA 1
ATOM 552 C C . GLU A 1 72 ? -5.234 10.403 12.223 1.00 87.62 72 GLU A C 1
ATOM 554 O O . GLU A 1 72 ? -4.192 10.506 12.870 1.00 87.62 72 GLU A O 1
ATOM 559 N N . TYR A 1 73 ? -6.308 9.756 12.686 1.00 89.56 73 TYR A N 1
ATOM 560 C CA . TYR A 1 73 ? -6.339 9.105 13.993 1.00 89.56 73 TYR A CA 1
ATOM 561 C C . TYR A 1 73 ? -5.347 7.945 14.072 1.00 89.56 73 TYR A C 1
ATOM 563 O O . TYR A 1 73 ? -4.502 7.914 14.968 1.00 89.56 73 TYR A O 1
ATOM 571 N N . LEU A 1 74 ? -5.408 7.022 13.104 1.00 87.81 74 LEU A N 1
ATOM 572 C CA . LEU A 1 74 ? -4.490 5.887 13.067 1.00 87.81 74 LEU A CA 1
ATOM 573 C C . LEU A 1 74 ? -3.047 6.353 12.973 1.00 87.81 74 LEU A C 1
ATOM 575 O O . LEU A 1 74 ? -2.222 5.865 13.734 1.00 87.81 74 LEU A O 1
ATOM 579 N N . GLY A 1 75 ? -2.758 7.335 12.114 1.00 85.88 75 GLY A N 1
ATOM 580 C CA . GLY A 1 75 ? -1.428 7.910 11.978 1.00 85.88 75 GLY A CA 1
ATOM 581 C C . GLY A 1 75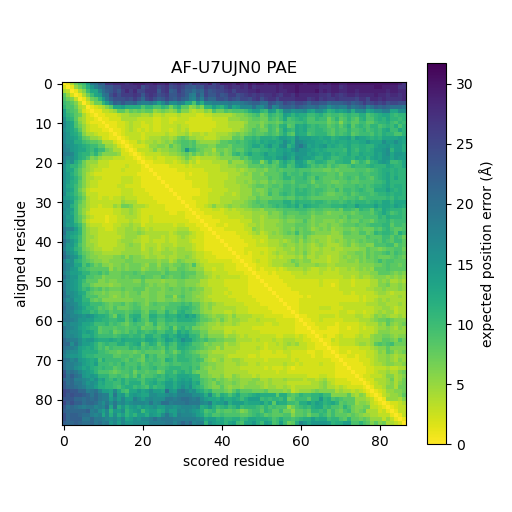 ? -0.860 8.363 13.322 1.00 85.88 75 GLY A C 1
ATOM 582 O O . GLY A 1 75 ? 0.242 7.960 13.674 1.00 85.88 75 GLY A O 1
ATOM 583 N N . LYS A 1 76 ? -1.629 9.110 14.122 1.00 86.62 76 LYS A N 1
ATOM 584 C CA . LYS A 1 76 ? -1.199 9.544 15.465 1.00 86.62 76 LYS A CA 1
ATOM 585 C C . LYS A 1 76 ? -0.957 8.378 16.431 1.00 86.62 76 LYS A C 1
ATOM 587 O O . LYS A 1 76 ? -0.116 8.500 17.315 1.00 86.62 76 LYS A O 1
ATOM 592 N N . LYS A 1 77 ? -1.685 7.265 16.286 1.00 83.69 77 LYS A N 1
ATOM 593 C CA . LYS A 1 77 ? -1.547 6.086 17.157 1.00 83.69 77 LYS A CA 1
ATOM 594 C C . LYS A 1 77 ? -0.411 5.141 16.764 1.00 83.69 77 LYS A C 1
ATOM 596 O O . LYS A 1 77 ? 0.155 4.503 17.653 1.00 83.69 77 LYS A O 1
ATOM 601 N N . VAL A 1 78 ? -0.124 5.006 15.468 1.00 84.06 78 VAL A N 1
ATOM 602 C CA . VAL A 1 78 ? 0.864 4.046 14.940 1.00 84.06 78 VAL A CA 1
ATOM 603 C C . VAL A 1 78 ? 2.219 4.692 14.654 1.00 84.06 78 VAL A C 1
ATOM 605 O O . VAL A 1 78 ? 3.251 4.061 14.875 1.00 84.06 78 VAL A O 1
ATOM 608 N N . PHE A 1 79 ? 2.263 5.953 14.206 1.00 76.38 79 PHE A N 1
ATOM 609 C CA . PHE A 1 79 ? 3.537 6.636 13.984 1.00 76.38 79 PHE A CA 1
ATOM 610 C C . PHE A 1 79 ? 4.167 7.014 15.326 1.00 76.38 79 PHE A C 1
ATOM 612 O O . PHE A 1 79 ? 3.608 7.792 16.093 1.00 76.38 79 PHE A O 1
ATOM 619 N N . GLY A 1 80 ? 5.349 6.458 15.600 1.00 72.62 80 GLY A N 1
ATOM 620 C CA . GLY A 1 80 ? 6.092 6.697 16.841 1.00 72.62 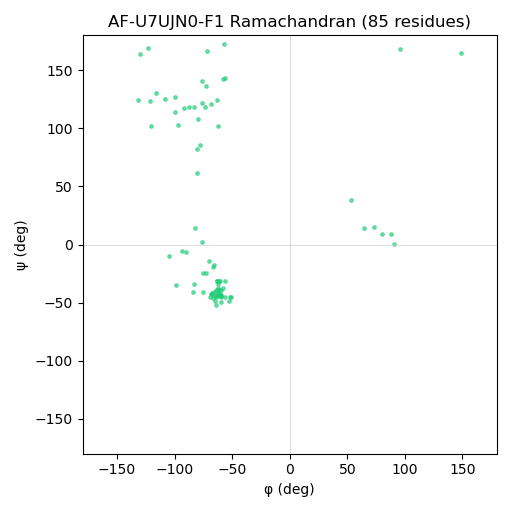80 GLY A CA 1
ATOM 621 C C . GLY A 1 80 ? 5.786 5.717 17.977 1.00 72.62 80 GLY A C 1
ATOM 622 O O . GLY A 1 80 ? 6.398 5.829 19.035 1.00 72.62 80 GLY A O 1
ATOM 623 N N . ASN A 1 81 ? 4.899 4.736 17.768 1.00 78.81 81 ASN A N 1
ATOM 624 C CA . ASN A 1 81 ? 4.649 3.652 18.717 1.00 78.81 81 ASN A CA 1
ATOM 625 C C . ASN A 1 81 ? 4.944 2.299 18.049 1.00 78.81 81 ASN A C 1
ATOM 627 O O . ASN A 1 81 ? 4.143 1.791 17.265 1.00 78.81 81 ASN A O 1
ATOM 631 N N . GLU A 1 82 ? 6.109 1.720 18.354 1.00 73.69 82 GLU A N 1
ATOM 632 C CA . GLU A 1 82 ? 6.553 0.458 17.748 1.00 73.69 82 GLU A CA 1
ATOM 633 C C . GLU A 1 82 ? 5.628 -0.730 18.034 1.00 73.69 82 GLU A C 1
ATOM 635 O O . GLU A 1 82 ? 5.537 -1.626 17.196 1.00 73.69 82 GLU A O 1
ATOM 640 N N . GLU A 1 83 ? 4.955 -0.766 19.188 1.00 75.56 83 GLU A N 1
ATOM 641 C CA . GLU A 1 83 ? 4.018 -1.848 19.509 1.00 75.56 83 GLU A CA 1
ATOM 642 C C . GLU A 1 83 ? 2.788 -1.786 18.607 1.00 75.56 83 GLU A C 1
ATOM 644 O O . GLU A 1 83 ? 2.360 -2.805 18.073 1.00 75.56 83 GLU A O 1
ATOM 649 N N . ASN A 1 84 ? 2.260 -0.585 18.371 1.00 73.00 84 ASN A N 1
ATOM 650 C CA . ASN A 1 84 ? 1.115 -0.385 17.485 1.00 73.00 84 ASN A CA 1
ATOM 651 C C . ASN A 1 84 ? 1.464 -0.555 16.001 1.00 73.00 84 ASN A C 1
ATOM 653 O O . ASN A 1 84 ? 0.579 -0.862 15.213 1.00 73.00 84 ASN A O 1
ATOM 657 N N . LEU A 1 85 ? 2.727 -0.359 15.610 1.00 73.44 85 LEU A N 1
ATOM 658 C CA . LEU A 1 85 ? 3.182 -0.563 14.231 1.00 73.44 85 LEU A CA 1
ATOM 659 C C . LEU A 1 85 ? 3.337 -2.054 13.870 1.00 73.44 85 LEU A C 1
ATOM 661 O O . LEU A 1 85 ? 3.318 -2.405 12.693 1.00 73.44 85 LEU A O 1
ATOM 665 N N . LYS A 1 86 ? 3.541 -2.921 14.870 1.00 69.50 86 LYS A N 1
ATOM 666 C CA . LYS A 1 86 ? 3.780 -4.366 14.690 1.00 69.50 86 LYS A CA 1
ATOM 667 C C . LYS A 1 86 ? 2.506 -5.220 14.786 1.00 69.50 86 LYS A C 1
ATOM 669 O O . LYS A 1 86 ? 2.600 -6.429 14.578 1.00 69.50 86 LYS A O 1
ATOM 674 N N . LYS A 1 87 ? 1.369 -4.615 15.133 1.00 62.19 87 LYS A N 1
ATOM 675 C CA . LYS A 1 87 ? 0.045 -5.249 15.215 1.00 62.19 87 LYS A CA 1
ATOM 676 C C . LYS A 1 87 ? -0.647 -5.253 13.858 1.00 62.19 87 LYS A C 1
ATOM 678 O O . LYS A 1 87 ? -1.257 -6.295 13.539 1.00 62.19 87 LYS A O 1
#

Secondary structure (DSSP, 8-state):
-----PPPPP------TTSSHHHHHHHHHHTT-----HHHHHHHHHTSHHHHHHHHHHH-GGGEETTEE-HHHHHHHHTT-HHHH--

Mean predicted aligned error: 8.29 Å

pLDDT: mean 85.05, std 10.35, range [40.91, 95.38]

Sequence (87 aa):
MTQNNKGPLIIGLTGSIATGKSALTSILKELGYYIIDSDKIARRVSEKKEVLDQIEKEFGKEAIKDGQINREYLGKKVFGNEENLKK

Solvent-accessible surface area (backbone atoms only — not comparable to full-atom values): 5624 Å² total; per-residue (Å²): 134,83,81,79,84,72,73,84,89,82,82,86,88,82,79,66,90,92,70,51,61,70,59,52,54,51,53,40,43,76,74,69,48,90,82,85,58,64,70,62,48,52,52,59,52,56,70,34,64,73,47,44,54,50,45,28,70,76,69,32,67,73,28,44,46,97,92,36,75,24,58,70,55,42,44,69,58,31,62,92,30,71,72,58,63,74,110

Radius of gyration: 18.54 Å; Cα contacts (8 Å, |Δi|>4): 43; chains: 1; bounding box: 32×46×42 Å

Foldseek 3Di:
DDPPPDDDDDDDDDDDPPPCSVVVVVVCVVVVDDDDDPVVVVVVVQLDPVNVVVQCVPQNPCCDDPSHGPCVSLCVVQPPDPVSVVD